Protein AF-A0A6A6TWE3-F1 (afdb_monomer_lite)

Organism: NCBI:txid703497

Radius of gyration: 20.6 Å; chains: 1; bounding box: 51×52×46 Å

pLDDT: mean 70.37, std 8.48, range [45.62, 85.31]

Structure (mmCIF, N/CA/C/O backbone):
data_AF-A0A6A6TWE3-F1
#
_entry.id   AF-A0A6A6TWE3-F1
#
loop_
_atom_site.group_PDB
_atom_site.id
_atom_site.type_symbol
_atom_site.label_atom_id
_atom_site.label_alt_id
_atom_site.label_comp_id
_atom_site.label_asym_id
_atom_site.label_entity_id
_atom_site.label_seq_id
_atom_site.pdbx_PDB_ins_code
_atom_site.Cartn_x
_atom_site.Cartn_y
_atom_site.Cartn_z
_atom_site.occupancy
_atom_site.B_iso_or_equiv
_atom_site.auth_seq_id
_atom_site.auth_comp_id
_atom_site.auth_asym_id
_atom_site.auth_atom_id
_atom_site.pdbx_PDB_model_num
ATOM 1 N N . MET A 1 1 ? -3.154 12.813 18.962 1.00 45.62 1 MET A N 1
ATOM 2 C CA . MET A 1 1 ? -2.490 13.841 18.120 1.00 45.62 1 MET A CA 1
ATOM 3 C C . MET A 1 1 ? -1.592 13.211 17.058 1.00 45.62 1 MET A C 1
ATOM 5 O O . MET A 1 1 ? -1.785 13.536 15.896 1.00 45.62 1 MET A O 1
ATOM 9 N N . LEU A 1 2 ? -0.698 12.273 17.412 1.00 49.59 2 LEU A N 1
ATOM 10 C CA . LEU A 1 2 ? 0.077 11.480 16.436 1.00 49.59 2 LEU A CA 1
ATOM 11 C C . LEU A 1 2 ? -0.810 10.726 15.428 1.00 49.59 2 LEU A C 1
ATOM 13 O O . LEU A 1 2 ? -0.509 10.742 14.242 1.00 49.59 2 LEU A O 1
ATOM 17 N N . ASP A 1 3 ? -1.940 10.172 15.877 1.00 54.72 3 ASP A N 1
ATOM 18 C CA . ASP A 1 3 ? -2.869 9.415 15.019 1.00 54.72 3 ASP A CA 1
ATOM 19 C C . ASP A 1 3 ? -3.413 10.207 13.827 1.00 54.72 3 ASP A C 1
ATOM 21 O O . ASP A 1 3 ? -3.510 9.691 12.722 1.00 54.72 3 ASP A O 1
ATOM 25 N N . MET A 1 4 ? -3.722 11.493 14.012 1.00 57.94 4 MET A N 1
ATOM 26 C CA . MET A 1 4 ? -4.232 12.325 12.918 1.00 57.94 4 MET A CA 1
ATOM 27 C C . MET A 1 4 ? -3.106 12.770 11.977 1.00 57.94 4 MET A C 1
ATOM 29 O O . MET A 1 4 ? -3.322 12.915 10.777 1.00 57.94 4 MET A O 1
ATOM 33 N N . PHE A 1 5 ? -1.897 12.954 12.519 1.00 58.81 5 PHE A N 1
ATOM 34 C CA . PHE A 1 5 ? -0.725 13.394 11.765 1.00 58.81 5 PHE A CA 1
ATOM 35 C C . PHE A 1 5 ? -0.101 12.275 10.924 1.00 58.81 5 PHE A C 1
ATOM 37 O O . PHE A 1 5 ? 0.379 12.542 9.828 1.00 58.81 5 PHE A O 1
ATOM 44 N N . LEU A 1 6 ? -0.127 11.027 11.405 1.00 59.50 6 LEU A N 1
ATOM 45 C CA . LEU A 1 6 ? 0.290 9.859 10.626 1.00 59.50 6 LEU A CA 1
ATOM 46 C C . LEU A 1 6 ? -0.862 9.264 9.816 1.00 59.50 6 LEU A C 1
ATOM 48 O O . LEU A 1 6 ? -0.665 8.933 8.652 1.00 59.50 6 LEU A O 1
ATOM 52 N N . GLY A 1 7 ? -2.060 9.161 10.389 1.00 65.38 7 GLY A N 1
ATOM 53 C CA . GLY A 1 7 ? -3.182 8.450 9.778 1.00 65.38 7 GLY A CA 1
ATOM 54 C C . GLY A 1 7 ? -3.684 9.088 8.485 1.00 65.38 7 GLY A C 1
ATOM 55 O O . GLY A 1 7 ? -3.832 8.391 7.487 1.00 65.38 7 GLY A O 1
ATOM 56 N N . GLY A 1 8 ? -3.879 10.410 8.462 1.00 69.69 8 GLY A N 1
ATOM 57 C CA . GLY A 1 8 ? -4.318 11.138 7.263 1.00 69.69 8 GLY A CA 1
ATOM 58 C C . GLY A 1 8 ? -3.418 10.929 6.033 1.00 69.69 8 GLY A C 1
ATOM 59 O O . GLY A 1 8 ? -3.900 10.478 4.995 1.00 69.69 8 GLY A O 1
ATOM 60 N N . PRO A 1 9 ? -2.109 11.207 6.116 1.00 69.44 9 PRO A N 1
ATOM 61 C CA . PRO A 1 9 ? -1.202 11.025 4.986 1.00 69.44 9 PRO A CA 1
ATOM 62 C C . PRO A 1 9 ? -1.000 9.549 4.637 1.00 69.44 9 PRO A C 1
ATOM 64 O O . PRO A 1 9 ? -0.947 9.230 3.455 1.00 69.44 9 PRO A O 1
ATOM 67 N N . ILE A 1 10 ? -0.958 8.638 5.620 1.00 69.12 10 ILE A N 1
ATOM 68 C CA . ILE A 1 10 ? -0.919 7.193 5.347 1.00 69.12 10 ILE A CA 1
ATOM 69 C C . ILE A 1 10 ? -2.141 6.793 4.518 1.00 69.12 10 ILE A C 1
ATOM 71 O O . ILE A 1 10 ? -1.976 6.197 3.460 1.00 69.12 10 ILE A O 1
ATOM 75 N N . PHE A 1 11 ? -3.343 7.205 4.917 1.00 70.69 11 PHE A N 1
ATOM 76 C CA . PHE A 1 11 ? -4.578 6.909 4.195 1.00 70.69 11 PHE A CA 1
ATOM 77 C C . PHE A 1 11 ? -4.554 7.414 2.743 1.00 70.69 11 PHE A C 1
ATOM 79 O O . PHE A 1 11 ? -4.896 6.666 1.827 1.00 70.69 11 PHE A O 1
ATOM 86 N N . VAL A 1 12 ? -4.071 8.641 2.513 1.00 71.81 12 VAL A N 1
ATOM 87 C CA . VAL A 1 12 ? -3.920 9.213 1.161 1.00 71.81 12 VAL A CA 1
ATOM 88 C C . VAL A 1 12 ? -2.951 8.394 0.303 1.00 71.81 12 VAL A C 1
ATOM 90 O O . VAL A 1 12 ? -3.221 8.164 -0.875 1.00 71.81 12 VAL A O 1
ATOM 93 N N . ILE A 1 13 ? -1.855 7.899 0.883 1.00 71.25 13 ILE A N 1
ATOM 94 C CA . ILE A 1 13 ? -0.903 7.034 0.174 1.00 71.25 13 ILE A CA 1
ATOM 95 C C . ILE A 1 13 ? -1.561 5.709 -0.232 1.00 71.25 13 ILE A C 1
ATOM 97 O O . ILE A 1 13 ? -1.368 5.246 -1.354 1.00 71.25 13 ILE A O 1
ATOM 101 N N . GLY A 1 14 ? -2.350 5.097 0.653 1.00 68.19 14 GLY A N 1
ATOM 102 C CA . GLY A 1 14 ? -3.056 3.852 0.336 1.00 68.19 14 GLY A CA 1
ATOM 103 C C . GLY A 1 14 ? -4.091 4.023 -0.772 1.00 68.19 14 GLY A C 1
ATOM 104 O O . GLY A 1 14 ? -4.133 3.216 -1.698 1.00 68.19 14 GLY A O 1
ATOM 105 N N . LEU A 1 15 ? -4.859 5.115 -0.731 1.00 72.81 15 LEU A N 1
ATOM 106 C CA . LEU A 1 15 ? -5.795 5.498 -1.794 1.00 72.81 15 LEU A CA 1
ATOM 107 C C . LEU A 1 15 ? -5.091 5.702 -3.136 1.00 72.81 15 LEU A C 1
ATOM 109 O O . LEU A 1 15 ? -5.573 5.228 -4.164 1.00 72.81 15 LEU A O 1
ATOM 113 N N . TYR A 1 16 ? -3.932 6.365 -3.127 1.00 74.06 16 TYR A N 1
ATOM 114 C CA . TYR A 1 16 ? -3.123 6.523 -4.329 1.00 74.06 16 TYR A CA 1
ATOM 115 C C . TYR A 1 16 ? -2.693 5.169 -4.898 1.00 74.06 16 TYR A C 1
ATOM 117 O O . TYR A 1 16 ? -2.806 4.961 -6.102 1.00 74.06 16 TYR A O 1
ATOM 125 N N . PHE A 1 17 ? -2.240 4.231 -4.061 1.00 68.88 17 PHE A N 1
ATOM 126 C CA . PHE A 1 17 ? -1.838 2.909 -4.541 1.00 68.88 17 PHE A CA 1
ATOM 127 C C . PHE A 1 17 ? -3.017 2.079 -5.052 1.00 68.88 17 PHE A C 1
ATOM 129 O O . PHE A 1 17 ? -2.869 1.421 -6.078 1.00 68.88 17 PHE A O 1
ATOM 136 N N . GLN A 1 18 ? -4.194 2.154 -4.426 1.00 70.12 18 GLN A N 1
ATOM 137 C CA . GLN A 1 18 ? -5.400 1.511 -4.960 1.00 70.12 18 GLN A CA 1
ATOM 138 C C . GLN A 1 18 ? -5.797 2.085 -6.329 1.00 70.12 18 GLN A C 1
ATOM 140 O O . GLN A 1 18 ? -6.095 1.322 -7.248 1.00 70.12 18 GLN A O 1
ATOM 145 N N . TRP A 1 19 ? -5.739 3.411 -6.495 1.00 69.94 19 TRP A N 1
ATOM 146 C CA . TRP A 1 19 ? -5.973 4.075 -7.782 1.00 69.94 19 TRP A CA 1
ATOM 147 C C . TRP A 1 19 ? -4.892 3.748 -8.826 1.00 69.94 19 TRP A C 1
ATOM 149 O O . TRP A 1 19 ? -5.175 3.549 -10.007 1.00 69.94 19 TRP A O 1
ATOM 159 N N . HIS A 1 20 ? -3.633 3.658 -8.406 1.00 68.75 20 HIS A N 1
ATOM 160 C CA . HIS A 1 20 ? -2.535 3.313 -9.296 1.00 68.75 20 HIS A CA 1
ATOM 161 C C . HIS A 1 20 ? -2.670 1.867 -9.780 1.00 68.75 20 HIS A C 1
ATOM 163 O O . HIS A 1 20 ? -2.537 1.611 -10.966 1.00 68.75 20 HIS A O 1
ATOM 169 N N . ILE A 1 21 ? -2.986 0.914 -8.899 1.00 67.25 21 ILE A N 1
ATOM 170 C CA . ILE A 1 21 ? -3.189 -0.487 -9.291 1.00 67.25 21 ILE A CA 1
ATOM 171 C C . ILE A 1 21 ? -4.382 -0.611 -10.250 1.00 67.25 21 ILE A C 1
ATOM 173 O O . ILE A 1 21 ? -4.281 -1.320 -11.247 1.00 67.25 21 ILE A O 1
ATOM 177 N N . SER A 1 22 ? -5.475 0.119 -10.005 1.00 65.62 22 SER A N 1
ATOM 178 C CA . SER A 1 22 ? -6.662 0.072 -10.870 1.00 65.62 22 SER A CA 1
ATOM 179 C C . SER A 1 22 ? -6.464 0.723 -12.243 1.00 65.62 22 SER A C 1
ATOM 181 O O . SER A 1 22 ? -7.154 0.370 -13.197 1.00 65.62 22 SER A O 1
ATOM 183 N N . SER A 1 23 ? -5.517 1.656 -12.370 1.00 67.12 23 SER A N 1
ATOM 184 C CA . SER A 1 23 ? -5.202 2.333 -13.635 1.00 67.12 23 SER A CA 1
ATOM 185 C C . SER A 1 23 ? -4.176 1.587 -14.496 1.00 67.12 23 SER A C 1
ATOM 187 O O . SER A 1 23 ? -3.931 1.976 -15.642 1.00 67.12 23 SER A O 1
ATOM 189 N N . ILE A 1 24 ? -3.603 0.484 -14.001 1.00 68.69 24 ILE A N 1
ATOM 190 C CA . ILE A 1 24 ? -2.683 -0.342 -14.783 1.00 68.69 24 ILE A CA 1
ATOM 191 C C . ILE A 1 24 ? -3.467 -1.235 -15.752 1.00 68.69 24 ILE A C 1
ATOM 193 O O . ILE A 1 24 ? -3.972 -2.299 -15.410 1.00 68.69 24 ILE A O 1
ATOM 197 N N . LEU A 1 25 ? -3.509 -0.808 -17.013 1.00 65.50 25 LEU A N 1
ATOM 198 C CA . LEU A 1 25 ? -4.157 -1.532 -18.115 1.00 65.50 25 LEU A CA 1
ATOM 199 C C . LEU A 1 25 ? -3.206 -2.470 -18.879 1.00 65.50 25 LEU A C 1
ATOM 201 O O . LEU A 1 25 ? -3.612 -3.116 -19.843 1.00 65.50 25 LEU A O 1
ATOM 205 N N . ARG A 1 26 ? -1.922 -2.520 -18.502 1.00 66.19 26 ARG A N 1
ATOM 206 C CA . ARG A 1 26 ? -0.892 -3.324 -19.176 1.00 66.19 26 ARG A CA 1
ATOM 207 C C . ARG A 1 26 ? -0.262 -4.314 -18.199 1.00 66.19 26 ARG A C 1
ATOM 209 O O . ARG A 1 26 ? -0.011 -3.935 -17.059 1.00 66.19 26 ARG A O 1
ATOM 216 N N . PRO A 1 27 ? 0.032 -5.551 -18.633 1.00 67.88 27 PRO A N 1
ATOM 217 C CA . PRO A 1 27 ? 0.729 -6.506 -17.788 1.00 67.88 27 PRO A CA 1
ATOM 218 C C . PRO A 1 27 ? 2.124 -5.980 -17.449 1.00 67.88 27 PRO A C 1
ATOM 220 O O . PRO A 1 27 ? 2.823 -5.441 -18.312 1.00 67.88 27 PRO A O 1
ATOM 223 N N . PHE A 1 28 ? 2.525 -6.139 -16.193 1.00 66.00 28 PHE A N 1
ATOM 224 C CA . PHE A 1 28 ? 3.836 -5.717 -15.714 1.00 66.00 28 PHE A CA 1
ATOM 225 C C . PHE A 1 28 ? 4.462 -6.806 -14.853 1.00 66.00 28 PHE A C 1
ATOM 227 O O . PHE A 1 28 ? 3.783 -7.639 -14.252 1.00 66.00 28 PHE A O 1
ATOM 234 N N . VAL A 1 29 ? 5.789 -6.817 -14.835 1.00 67.94 29 VAL A N 1
ATOM 235 C CA . VAL A 1 29 ? 6.568 -7.825 -14.127 1.00 67.94 29 VAL A CA 1
ATOM 236 C C . VAL A 1 29 ?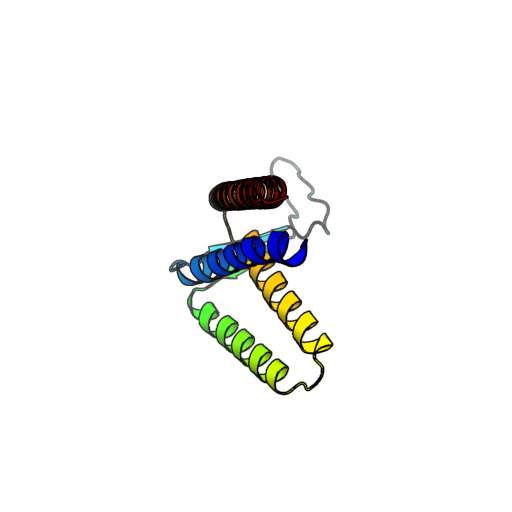 6.958 -7.279 -12.763 1.00 67.94 29 VAL A C 1
ATOM 238 O O . VAL A 1 29 ? 7.634 -6.256 -12.668 1.00 67.94 29 VAL A O 1
ATOM 241 N N . ILE A 1 30 ? 6.555 -7.982 -11.709 1.00 65.44 30 ILE A N 1
ATOM 242 C CA . ILE A 1 30 ? 7.018 -7.746 -10.346 1.00 65.44 30 ILE A CA 1
ATOM 243 C C . ILE A 1 30 ? 8.203 -8.679 -10.113 1.00 65.44 30 ILE A C 1
ATOM 245 O O . ILE A 1 30 ? 8.037 -9.894 -10.014 1.00 65.44 30 ILE A O 1
ATOM 249 N N . SER A 1 31 ? 9.406 -8.112 -10.043 1.00 65.94 31 SER A N 1
ATOM 250 C CA . SER A 1 31 ? 10.611 -8.838 -9.641 1.00 65.94 31 SER A CA 1
ATOM 251 C C . SER A 1 31 ? 10.914 -8.537 -8.177 1.00 65.94 31 SER A C 1
ATOM 253 O O . SER A 1 31 ? 11.337 -7.426 -7.851 1.00 65.94 31 SER A O 1
ATOM 255 N N . ILE A 1 32 ? 10.717 -9.513 -7.292 1.00 63.53 32 ILE A N 1
ATOM 256 C CA . ILE A 1 32 ? 11.151 -9.391 -5.899 1.00 63.53 32 ILE A CA 1
ATOM 257 C C . ILE A 1 32 ? 12.569 -9.968 -5.803 1.00 63.53 32 ILE A C 1
ATOM 259 O O . ILE A 1 32 ? 12.767 -11.155 -6.092 1.00 63.53 32 ILE A O 1
ATOM 263 N N . PRO A 1 33 ? 13.578 -9.161 -5.420 1.00 60.66 33 PRO A N 1
ATOM 264 C CA . PRO A 1 33 ? 14.905 -9.673 -5.136 1.00 60.66 33 PRO A CA 1
ATOM 265 C C . PRO A 1 33 ? 14.847 -10.475 -3.835 1.00 60.66 33 PRO A C 1
ATOM 267 O O . PRO A 1 33 ? 14.911 -9.935 -2.733 1.00 60.66 33 PRO A O 1
ATOM 270 N N . THR A 1 34 ? 14.713 -11.789 -3.958 1.00 60.56 34 THR A N 1
ATOM 271 C CA . THR A 1 34 ? 14.951 -12.713 -2.855 1.00 60.56 34 THR A CA 1
ATOM 272 C C . THR A 1 34 ? 16.457 -12.801 -2.649 1.00 60.56 34 THR A C 1
ATOM 274 O O . THR A 1 34 ? 17.128 -13.608 -3.280 1.00 60.56 34 THR A O 1
ATOM 277 N N . GLY A 1 35 ? 17.006 -11.934 -1.795 1.00 55.31 35 GLY A N 1
ATOM 278 C CA . GLY A 1 35 ? 18.432 -11.880 -1.434 1.00 55.31 35 GLY A CA 1
ATOM 279 C C . GLY A 1 35 ? 18.941 -13.093 -0.640 1.00 55.31 35 GLY A C 1
ATOM 280 O O . GLY A 1 35 ? 19.783 -12.939 0.233 1.00 55.31 35 GLY A O 1
ATOM 281 N N . LEU A 1 36 ? 18.399 -14.284 -0.903 1.00 56.50 36 LEU A N 1
ATOM 282 C CA . LEU A 1 36 ? 18.725 -15.556 -0.252 1.00 56.50 36 LEU A CA 1
ATOM 283 C C . LEU A 1 36 ? 19.725 -16.403 -1.060 1.00 56.50 36 LEU A C 1
ATOM 285 O O . LEU A 1 36 ? 20.035 -17.521 -0.660 1.00 56.50 36 LEU A O 1
ATOM 289 N N . GLY A 1 37 ? 20.244 -15.885 -2.177 1.00 56.09 37 GLY A N 1
ATOM 290 C CA . GLY A 1 37 ? 21.276 -16.542 -2.976 1.00 56.09 37 GLY A CA 1
ATOM 291 C C . GLY A 1 37 ? 22.400 -15.577 -3.333 1.00 56.09 37 GLY A C 1
ATOM 292 O O . GLY A 1 37 ? 22.130 -14.476 -3.816 1.00 56.09 37 GLY A O 1
ATOM 293 N N . ASP A 1 38 ? 23.647 -16.001 -3.111 1.00 56.81 38 ASP A N 1
ATOM 294 C CA . ASP A 1 38 ? 24.840 -15.293 -3.577 1.00 56.81 38 ASP A CA 1
ATOM 295 C C . ASP A 1 38 ? 24.754 -15.092 -5.093 1.00 56.81 38 ASP A C 1
ATOM 297 O O . ASP A 1 38 ? 24.817 -16.043 -5.881 1.00 56.81 38 ASP A O 1
ATOM 301 N N . THR A 1 39 ? 24.616 -13.838 -5.520 1.00 59.50 39 THR A N 1
ATOM 302 C CA . THR A 1 39 ? 24.671 -13.474 -6.934 1.00 59.50 39 THR A CA 1
ATOM 303 C C . THR A 1 39 ? 26.112 -13.608 -7.414 1.00 59.50 39 THR A C 1
ATOM 305 O O . THR A 1 39 ? 26.903 -12.670 -7.324 1.00 59.50 39 THR A O 1
ATOM 308 N N . ASN A 1 40 ? 26.477 -14.791 -7.906 1.00 55.59 40 ASN A N 1
ATOM 309 C CA . ASN A 1 40 ? 27.788 -15.024 -8.499 1.00 55.59 40 ASN A CA 1
ATOM 310 C C . ASN A 1 40 ? 27.822 -14.426 -9.918 1.00 55.59 40 ASN A C 1
ATOM 312 O O . ASN A 1 40 ? 27.111 -14.878 -10.824 1.00 55.59 40 ASN A O 1
ATOM 316 N N . ILE A 1 41 ? 28.625 -13.374 -10.089 1.00 58.59 41 ILE A N 1
ATOM 317 C CA . ILE A 1 41 ? 28.865 -12.704 -11.369 1.00 58.59 41 ILE A CA 1
ATOM 318 C C . ILE A 1 41 ? 30.219 -13.188 -11.892 1.00 58.59 41 ILE A C 1
ATOM 320 O O . ILE A 1 41 ? 31.266 -12.739 -11.431 1.00 58.59 41 ILE A O 1
ATOM 324 N N . GLN A 1 42 ? 30.205 -14.092 -12.875 1.00 61.50 42 GLN A N 1
ATOM 325 C CA . GLN A 1 42 ? 31.409 -14.544 -13.580 1.00 61.50 42 GLN A CA 1
ATOM 326 C C . GLN A 1 42 ? 31.320 -14.172 -15.060 1.00 61.50 42 GLN A C 1
ATOM 328 O O . GLN A 1 42 ? 30.334 -14.459 -15.736 1.00 61.50 42 GLN A O 1
ATOM 333 N N . GLY A 1 43 ? 32.362 -13.512 -15.572 1.00 64.00 43 GLY A N 1
ATOM 334 C CA . GLY A 1 43 ? 32.501 -13.220 -17.004 1.00 64.00 43 GLY A CA 1
ATOM 335 C C . GLY A 1 43 ? 31.399 -12.330 -17.594 1.00 64.00 43 GLY A C 1
ATOM 336 O O . GLY A 1 43 ? 31.042 -12.498 -18.755 1.00 64.00 43 GLY A O 1
ATOM 337 N N . GLY A 1 44 ? 30.818 -11.422 -16.801 1.00 65.12 44 GLY A N 1
ATOM 338 C CA . GLY A 1 44 ? 29.736 -10.532 -17.249 1.00 65.12 44 GLY A CA 1
ATOM 339 C C . GLY A 1 44 ? 28.361 -11.201 -17.366 1.00 65.12 44 GLY A C 1
ATOM 340 O O . GLY A 1 44 ? 27.403 -10.547 -17.772 1.00 65.12 44 GLY A O 1
ATOM 341 N N . ARG A 1 45 ? 28.231 -12.480 -16.984 1.00 51.97 45 ARG A N 1
ATOM 342 C CA . ARG A 1 45 ? 26.941 -13.168 -16.842 1.00 51.97 45 ARG A CA 1
ATOM 343 C C . ARG A 1 45 ? 26.617 -13.341 -15.362 1.00 51.97 45 ARG A C 1
ATOM 345 O O . ARG A 1 45 ? 27.395 -13.907 -14.596 1.00 51.97 45 ARG A O 1
ATOM 352 N N . VAL A 1 46 ? 25.445 -12.852 -14.969 1.00 64.81 46 VAL A N 1
ATOM 353 C CA . VAL A 1 46 ? 24.852 -13.125 -13.657 1.00 64.81 46 VAL A CA 1
ATOM 354 C C . VAL A 1 46 ? 24.282 -14.538 -13.726 1.00 64.81 46 VAL A C 1
ATOM 356 O O . VAL A 1 46 ? 23.284 -14.762 -14.406 1.00 64.81 46 VAL A O 1
ATOM 359 N N . ASN A 1 47 ? 24.962 -15.508 -13.109 1.00 61.31 47 ASN A N 1
ATOM 360 C CA . ASN A 1 47 ? 24.656 -16.929 -13.313 1.00 61.31 47 ASN A CA 1
ATOM 361 C C . ASN A 1 47 ? 23.694 -17.510 -12.263 1.00 61.31 47 ASN A C 1
ATOM 363 O O . ASN A 1 47 ? 23.334 -18.678 -12.339 1.00 61.31 47 ASN A O 1
ATOM 367 N N . ASN A 1 48 ? 23.277 -16.719 -11.271 1.00 58.66 48 ASN A N 1
ATOM 368 C CA . ASN A 1 48 ? 22.290 -17.162 -10.291 1.00 58.66 48 ASN A CA 1
ATOM 369 C C . ASN A 1 48 ? 21.653 -15.969 -9.575 1.00 58.66 48 ASN A C 1
ATOM 371 O O . ASN A 1 48 ? 22.015 -15.624 -8.453 1.00 58.66 48 ASN A O 1
ATOM 375 N N . SER A 1 49 ? 20.717 -15.300 -10.238 1.00 55.66 49 SER A N 1
ATOM 376 C CA . SER A 1 49 ? 19.839 -14.361 -9.556 1.00 55.66 49 SER A CA 1
ATOM 377 C C . SER A 1 49 ? 18.481 -15.020 -9.352 1.00 55.66 49 SER A C 1
ATOM 379 O O . SER A 1 49 ? 17.638 -15.069 -10.245 1.00 55.66 49 SER A O 1
ATOM 381 N N . GLN A 1 50 ? 18.281 -15.589 -8.159 1.00 55.41 50 GLN A N 1
ATOM 382 C CA . GLN A 1 50 ? 16.954 -16.005 -7.718 1.00 55.41 50 GLN A CA 1
ATOM 383 C C . GLN A 1 50 ? 16.097 -14.745 -7.579 1.00 55.41 50 GLN A C 1
ATOM 385 O O . GLN A 1 50 ? 16.100 -14.074 -6.549 1.00 55.41 50 GLN A O 1
ATOM 390 N N . HIS A 1 51 ? 15.407 -14.389 -8.656 1.00 55.88 51 HIS A N 1
ATOM 391 C CA . HIS A 1 51 ? 14.376 -13.370 -8.663 1.00 55.88 51 HIS A CA 1
ATOM 392 C C . HIS A 1 51 ? 13.033 -14.079 -8.739 1.00 55.88 51 HIS A C 1
ATOM 394 O O . HIS A 1 51 ? 12.773 -14.833 -9.678 1.00 55.88 51 HIS A O 1
ATOM 400 N N . TRP A 1 52 ? 12.173 -13.836 -7.755 1.00 55.34 52 TRP A N 1
ATOM 401 C CA . TRP A 1 52 ? 10.771 -14.201 -7.892 1.00 55.34 52 TRP A CA 1
ATOM 402 C C . TRP A 1 52 ? 10.155 -13.233 -8.893 1.00 55.34 52 TRP A C 1
ATOM 404 O O . TRP A 1 52 ? 10.008 -12.044 -8.610 1.00 55.34 52 TRP A O 1
ATOM 414 N N . VAL A 1 53 ? 9.880 -13.747 -10.089 1.00 64.56 53 VAL A N 1
ATOM 415 C CA . VAL A 1 53 ? 9.284 -13.007 -11.199 1.00 64.56 53 VAL A CA 1
ATOM 416 C C . VAL A 1 53 ? 7.809 -13.380 -11.247 1.00 64.56 53 VAL A C 1
ATOM 418 O O . VAL A 1 53 ? 7.454 -14.475 -11.677 1.00 64.56 53 VAL A O 1
ATOM 421 N N . TYR A 1 54 ? 6.950 -12.480 -10.780 1.00 69.50 54 TYR A N 1
ATOM 422 C CA . TYR A 1 54 ? 5.505 -12.617 -10.915 1.00 69.50 54 TYR A CA 1
ATOM 423 C C . TYR A 1 54 ? 5.019 -11.692 -12.030 1.00 69.50 54 TYR A C 1
ATOM 425 O O . TYR A 1 54 ? 5.268 -10.486 -12.002 1.00 69.50 54 TYR A O 1
ATOM 433 N N . LEU A 1 55 ? 4.350 -12.259 -13.034 1.00 72.69 55 LEU A N 1
ATOM 434 C CA . LEU A 1 55 ? 3.709 -11.479 -14.087 1.00 72.69 55 LEU A CA 1
ATOM 435 C C . LEU A 1 55 ? 2.310 -11.100 -13.610 1.00 72.69 55 LEU A C 1
ATOM 437 O O . LEU A 1 55 ? 1.429 -11.953 -13.548 1.00 72.69 55 LEU A O 1
ATOM 441 N N . TYR A 1 56 ? 2.111 -9.825 -13.294 1.00 69.25 56 TYR A N 1
ATOM 442 C CA . TYR A 1 56 ? 0.789 -9.320 -12.970 1.00 69.25 56 TYR A CA 1
ATOM 443 C C . TYR A 1 56 ? -0.024 -9.166 -14.257 1.00 69.25 56 TYR A C 1
ATOM 445 O O . TYR A 1 56 ? 0.366 -8.415 -15.159 1.00 69.25 56 TYR A O 1
ATOM 453 N N . GLN A 1 57 ? -1.155 -9.866 -14.343 1.00 77.38 57 GLN A N 1
ATOM 454 C CA . GLN A 1 57 ? -2.145 -9.664 -15.396 1.00 77.38 57 GLN A CA 1
ATOM 455 C C . GLN A 1 57 ? -3.278 -8.767 -14.878 1.00 77.38 57 GLN A C 1
ATOM 457 O O . GLN A 1 57 ? -3.738 -8.971 -13.756 1.00 77.38 57 GLN A O 1
ATOM 462 N N . PRO A 1 58 ? -3.777 -7.808 -15.680 1.00 71.94 58 PRO A N 1
ATOM 463 C CA . PRO A 1 58 ? -4.902 -6.958 -15.279 1.00 71.94 58 PRO A CA 1
ATOM 464 C C . PRO A 1 58 ? -6.147 -7.747 -14.843 1.00 71.94 58 PRO A C 1
ATOM 466 O O . PRO A 1 58 ? -6.855 -7.324 -13.936 1.00 71.94 58 PRO A O 1
ATOM 469 N N . ASP A 1 59 ? -6.378 -8.930 -15.417 1.00 78.00 59 ASP A N 1
ATOM 470 C CA . ASP A 1 59 ? -7.504 -9.798 -15.050 1.00 78.00 59 ASP A CA 1
ATOM 471 C C . ASP A 1 59 ? -7.400 -10.363 -13.621 1.00 78.00 59 ASP A C 1
ATOM 473 O O . ASP A 1 59 ? -8.418 -10.695 -13.006 1.00 78.00 59 ASP A O 1
ATOM 477 N N . ASP A 1 60 ? -6.195 -10.430 -13.044 1.00 73.12 60 ASP A N 1
ATOM 478 C CA . ASP A 1 60 ? -6.001 -10.861 -11.658 1.00 73.12 60 ASP A CA 1
ATOM 479 C C . ASP A 1 60 ? -6.447 -9.795 -10.646 1.00 73.12 60 ASP A C 1
ATOM 481 O O . ASP A 1 60 ? -6.725 -10.128 -9.492 1.00 73.12 60 ASP A O 1
ATOM 485 N N . TYR A 1 61 ? -6.608 -8.533 -11.068 1.00 71.75 61 TYR A N 1
ATOM 486 C CA . TYR A 1 61 ? -7.092 -7.437 -10.222 1.00 71.75 61 TYR A CA 1
ATOM 487 C C . TYR A 1 61 ? -8.406 -7.780 -9.515 1.00 71.75 61 TYR A C 1
ATOM 489 O O . TYR A 1 61 ? -8.541 -7.598 -8.303 1.00 71.75 61 TYR A O 1
ATOM 497 N N . TRP A 1 62 ? -9.356 -8.354 -10.254 1.00 75.56 62 TRP A N 1
ATOM 498 C CA . TRP A 1 62 ? -10.664 -8.722 -9.718 1.00 75.56 62 TRP A CA 1
ATOM 499 C C . TRP A 1 62 ? -10.581 -9.810 -8.649 1.00 75.56 62 TRP A C 1
ATOM 501 O O . TRP A 1 62 ? -11.365 -9.791 -7.701 1.00 75.56 62 TRP A O 1
ATOM 511 N N . LYS A 1 63 ? -9.610 -10.727 -8.753 1.00 79.56 63 LYS A N 1
ATOM 512 C CA . LYS A 1 63 ? -9.376 -11.762 -7.735 1.00 79.56 63 LYS A CA 1
ATOM 513 C C . LYS A 1 63 ? -8.868 -11.136 -6.437 1.00 79.56 63 LYS A C 1
ATOM 515 O O . LYS A 1 63 ? -9.322 -11.521 -5.363 1.00 79.56 63 LYS A O 1
ATOM 520 N N . PHE A 1 64 ? -7.980 -10.146 -6.535 1.00 74.50 64 PHE A N 1
ATOM 521 C CA . PHE A 1 64 ? -7.477 -9.414 -5.371 1.00 74.50 64 PHE A CA 1
ATOM 522 C C . PHE A 1 64 ? -8.566 -8.564 -4.707 1.00 74.50 64 PHE A C 1
ATOM 524 O O . PHE A 1 64 ? -8.706 -8.632 -3.489 1.00 74.50 64 PHE A O 1
ATOM 531 N N . ILE A 1 65 ? -9.398 -7.856 -5.484 1.00 77.50 65 ILE A N 1
ATOM 532 C CA . ILE A 1 65 ? -10.568 -7.144 -4.940 1.00 77.50 65 ILE A CA 1
ATOM 533 C C . ILE A 1 65 ? -11.522 -8.115 -4.248 1.00 77.50 65 ILE A C 1
ATOM 535 O O . ILE A 1 65 ? -11.982 -7.846 -3.141 1.00 77.50 65 ILE A O 1
ATOM 539 N N . ALA A 1 66 ? -11.847 -9.243 -4.884 1.00 78.75 66 ALA A N 1
ATOM 540 C CA . ALA A 1 66 ? -12.765 -10.216 -4.303 1.00 78.75 66 ALA A CA 1
ATOM 541 C C . ALA A 1 66 ? -12.224 -10.776 -2.977 1.00 78.75 66 ALA A C 1
ATOM 543 O O . ALA A 1 66 ? -12.982 -10.929 -2.018 1.00 78.75 66 ALA A O 1
ATOM 544 N N . ALA A 1 67 ? -10.912 -11.023 -2.896 1.00 79.12 67 ALA A N 1
ATOM 545 C CA . ALA A 1 67 ? -10.249 -11.423 -1.659 1.00 79.12 67 ALA A CA 1
ATOM 546 C C . ALA A 1 67 ? -10.279 -10.314 -0.590 1.00 79.12 67 ALA A C 1
ATOM 548 O O . ALA A 1 67 ? -10.524 -10.603 0.583 1.00 79.12 67 ALA A O 1
ATOM 549 N N . GLU A 1 68 ? -10.084 -9.049 -0.971 1.00 77.50 68 GLU A N 1
ATOM 550 C CA . GLU A 1 68 ? -10.176 -7.900 -0.063 1.00 77.50 68 GLU A CA 1
ATOM 551 C C . GLU A 1 68 ? -11.594 -7.750 0.504 1.00 77.50 68 GLU A C 1
ATOM 553 O O . GLU A 1 68 ? -11.768 -7.718 1.723 1.00 77.50 68 GLU A O 1
ATOM 558 N N . ILE A 1 69 ? -12.619 -7.765 -0.356 1.00 78.94 69 ILE A N 1
ATOM 559 C CA . ILE A 1 69 ? -14.032 -7.718 0.050 1.00 78.94 69 ILE A CA 1
ATOM 560 C C . ILE A 1 69 ? -14.366 -8.899 0.967 1.00 78.94 69 ILE A C 1
ATOM 562 O O . ILE A 1 69 ? -15.017 -8.714 1.994 1.00 78.94 69 ILE A O 1
ATOM 566 N N . GLY A 1 70 ? -13.892 -10.104 0.637 1.00 80.38 70 GLY A N 1
ATOM 567 C CA . GLY A 1 70 ? -14.069 -11.288 1.477 1.00 80.38 70 GLY A CA 1
ATOM 568 C C . GLY A 1 70 ? -13.440 -11.119 2.860 1.00 80.38 70 GLY A C 1
ATOM 569 O O . GLY A 1 70 ? -14.068 -11.430 3.871 1.00 80.38 70 GLY A O 1
ATOM 570 N N . THR A 1 71 ? -12.234 -10.556 2.926 1.00 74.31 71 THR A N 1
ATOM 571 C CA . THR A 1 71 ? -11.544 -10.296 4.196 1.00 74.31 71 THR A CA 1
ATOM 572 C C . THR A 1 71 ? -12.287 -9.242 5.020 1.00 74.31 71 THR A C 1
ATOM 574 O O . THR A 1 71 ? -12.492 -9.441 6.215 1.00 74.31 71 THR A O 1
ATOM 577 N N . LEU A 1 72 ? -12.776 -8.169 4.391 1.00 76.31 72 LEU A N 1
ATOM 578 C CA . LEU A 1 72 ? -13.593 -7.143 5.049 1.00 76.31 72 LEU A CA 1
ATOM 579 C C . LEU A 1 72 ? -14.932 -7.700 5.556 1.00 76.31 72 LEU A C 1
ATOM 581 O O . LEU A 1 72 ? -15.372 -7.343 6.649 1.00 76.31 72 LEU A O 1
ATOM 585 N N . ALA A 1 73 ? -15.559 -8.614 4.814 1.00 76.56 73 ALA A N 1
ATOM 586 C CA . ALA A 1 73 ? -16.780 -9.291 5.245 1.00 76.56 73 ALA A CA 1
ATOM 587 C C . ALA A 1 73 ? -16.530 -10.202 6.461 1.00 76.56 73 ALA A C 1
ATOM 589 O O . ALA A 1 73 ? -17.309 -10.190 7.414 1.00 76.56 73 ALA A O 1
ATOM 590 N N . ILE A 1 74 ? -15.408 -10.932 6.482 1.00 78.12 74 ILE A N 1
ATOM 591 C CA . ILE A 1 74 ? -14.987 -11.724 7.650 1.00 78.12 74 ILE A CA 1
ATOM 592 C C . ILE A 1 74 ? -14.707 -10.805 8.844 1.00 78.12 74 ILE A C 1
ATOM 594 O O . ILE A 1 74 ? -15.142 -11.090 9.957 1.00 78.12 74 ILE A O 1
ATOM 598 N N . MET A 1 75 ? -14.033 -9.675 8.618 1.00 70.88 75 MET A N 1
ATOM 599 C CA . MET A 1 75 ? -13.786 -8.671 9.654 1.00 70.88 75 MET A CA 1
ATOM 600 C C . MET A 1 75 ? -15.075 -8.097 10.239 1.00 70.88 75 MET A C 1
ATOM 602 O O . MET A 1 75 ? -15.130 -7.862 11.443 1.00 70.88 75 MET A O 1
ATOM 606 N N . TYR A 1 76 ? -16.102 -7.872 9.415 1.00 74.38 76 TYR A N 1
ATOM 607 C CA . TYR A 1 76 ? -17.404 -7.392 9.880 1.00 74.38 76 TYR A CA 1
ATOM 608 C C . TYR A 1 76 ? -18.079 -8.390 10.829 1.00 74.38 76 TYR A C 1
ATOM 610 O O . TYR A 1 76 ? -18.702 -7.985 11.808 1.00 74.38 76 TYR A O 1
ATOM 618 N N . GLN A 1 77 ? -17.904 -9.689 10.583 1.00 78.81 77 GLN A N 1
ATOM 619 C CA . GLN A 1 77 ? -18.483 -10.743 11.414 1.00 78.81 77 GLN A CA 1
ATOM 620 C C . GLN A 1 77 ? -17.761 -10.918 12.766 1.00 78.81 77 GLN A C 1
ATOM 622 O O . GLN A 1 77 ? -18.286 -11.565 13.675 1.00 78.81 77 GLN A O 1
ATOM 627 N N . LEU A 1 78 ? -16.558 -10.353 12.925 1.00 76.56 78 LEU A N 1
ATOM 628 C CA . LEU A 1 78 ? -15.760 -10.465 14.143 1.00 76.56 78 LEU A CA 1
ATOM 629 C C . LEU A 1 78 ? -16.135 -9.368 15.147 1.00 76.56 78 LEU A C 1
ATOM 631 O O . LEU A 1 78 ? -15.920 -8.181 14.925 1.00 76.56 78 LEU A O 1
ATOM 635 N N . ASN A 1 79 ? -16.630 -9.783 16.314 1.00 73.06 79 ASN A N 1
ATOM 636 C CA . ASN A 1 79 ? -17.108 -8.879 17.367 1.00 73.06 79 ASN A CA 1
ATOM 637 C C . ASN A 1 79 ? -15.977 -8.253 18.219 1.00 73.06 79 ASN A C 1
ATOM 639 O O . ASN A 1 79 ? -16.237 -7.560 19.199 1.00 73.06 79 ASN A O 1
ATOM 643 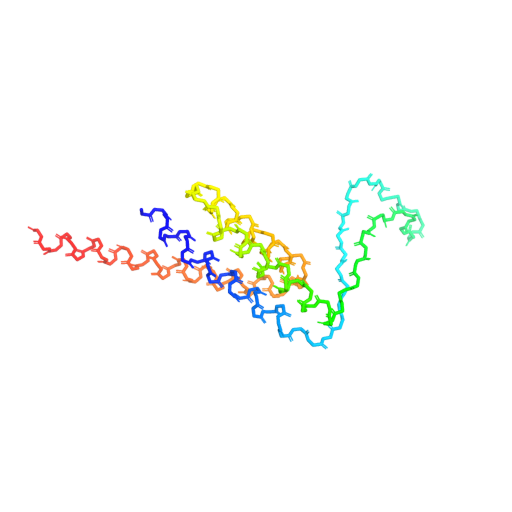N N . SER A 1 80 ? -14.709 -8.531 17.889 1.00 77.75 80 SER A N 1
ATOM 644 C CA . SER A 1 80 ? -13.542 -7.997 18.599 1.00 77.75 80 SER A CA 1
ATOM 645 C C . SER A 1 80 ? -12.971 -6.787 17.867 1.00 77.75 80 SER A C 1
ATOM 647 O O . SER A 1 80 ? -12.447 -6.897 16.756 1.00 77.75 80 SER A O 1
ATOM 649 N N . GLU A 1 81 ? -13.024 -5.627 18.520 1.00 78.69 81 GLU A N 1
ATOM 650 C CA . GLU A 1 81 ? -12.537 -4.366 17.960 1.00 78.69 81 GLU A CA 1
ATOM 651 C C . GLU A 1 81 ? -11.024 -4.379 17.690 1.00 78.69 81 GLU A C 1
ATOM 653 O O . GLU A 1 81 ? -10.584 -3.875 16.655 1.00 78.69 81 GLU A O 1
ATOM 658 N N . MET A 1 82 ? -10.236 -5.042 18.548 1.00 74.50 82 MET A N 1
ATOM 659 C CA . MET A 1 82 ? -8.789 -5.196 18.346 1.00 74.50 82 MET A CA 1
ATOM 660 C C . MET A 1 82 ? -8.464 -5.978 17.073 1.00 74.50 82 MET A C 1
ATOM 662 O O . MET A 1 82 ? -7.602 -5.572 16.297 1.00 74.50 82 MET A O 1
ATOM 666 N N . VAL A 1 83 ? -9.167 -7.086 16.826 1.00 74.06 83 VAL A N 1
ATOM 667 C CA . VAL A 1 83 ? -8.917 -7.923 15.644 1.00 74.06 83 VAL A CA 1
ATOM 668 C C . VAL A 1 83 ? -9.284 -7.168 14.367 1.00 74.06 83 VAL A C 1
ATOM 670 O O . VAL A 1 83 ? -8.548 -7.227 13.383 1.00 74.06 83 VAL A O 1
ATOM 673 N N . ARG A 1 84 ? -10.369 -6.386 14.401 1.00 73.75 84 ARG A N 1
ATOM 674 C CA . ARG A 1 84 ? -10.778 -5.531 13.281 1.00 73.75 84 ARG A CA 1
ATOM 675 C C . ARG A 1 84 ? -9.742 -4.443 12.980 1.00 73.75 84 ARG A C 1
ATOM 677 O O . ARG A 1 84 ? -9.449 -4.185 11.818 1.00 73.75 84 ARG A O 1
ATOM 684 N N . GLN A 1 85 ? -9.153 -3.828 14.002 1.00 77.19 85 GLN A N 1
ATOM 685 C CA . GLN A 1 85 ? -8.098 -2.830 13.805 1.00 77.19 85 GLN A CA 1
ATOM 686 C C . GLN A 1 85 ? -6.816 -3.456 13.244 1.00 77.19 85 GLN A C 1
ATOM 688 O O . GLN A 1 85 ? -6.255 -2.936 12.284 1.00 77.19 85 GLN A O 1
ATOM 693 N N . ILE A 1 86 ? -6.383 -4.601 13.782 1.00 75.88 86 ILE A N 1
ATOM 694 C CA . ILE A 1 86 ? -5.173 -5.293 13.318 1.00 75.88 86 ILE A CA 1
ATOM 695 C C . ILE A 1 86 ? -5.327 -5.750 11.868 1.00 75.88 86 ILE A C 1
ATOM 697 O O . ILE A 1 86 ? -4.440 -5.496 11.058 1.00 75.88 86 ILE A O 1
ATOM 701 N N . LEU A 1 87 ? -6.451 -6.382 11.519 1.00 74.38 87 LEU A N 1
ATOM 702 C CA . LEU A 1 87 ? -6.705 -6.818 10.146 1.00 74.38 87 LEU A CA 1
ATOM 703 C C . LEU A 1 87 ? -6.826 -5.634 9.185 1.00 74.38 87 LEU A C 1
ATOM 705 O O . LEU A 1 87 ? -6.280 -5.702 8.090 1.00 74.38 87 LEU A O 1
ATOM 709 N N . GLY A 1 88 ? -7.460 -4.534 9.602 1.00 74.31 88 GLY A N 1
ATOM 710 C CA . GLY A 1 88 ? -7.532 -3.315 8.794 1.00 74.31 88 GLY A CA 1
ATOM 711 C C . GLY A 1 88 ? -6.144 -2.745 8.501 1.00 74.31 88 GLY A C 1
ATOM 712 O O . GLY A 1 88 ? -5.813 -2.482 7.346 1.00 74.31 88 GLY A O 1
ATOM 713 N N . CYS A 1 89 ? -5.295 -2.646 9.527 1.00 77.88 89 CYS A N 1
ATOM 714 C CA . CYS A 1 89 ? -3.896 -2.251 9.369 1.00 77.88 89 CYS A CA 1
ATOM 715 C C . CYS A 1 89 ? -3.112 -3.232 8.487 1.00 77.88 89 CYS A C 1
ATOM 717 O O . CYS A 1 89 ? -2.280 -2.802 7.693 1.00 77.88 89 CYS A O 1
ATOM 719 N N . LEU A 1 90 ? -3.374 -4.536 8.600 1.00 77.38 90 LEU A N 1
ATOM 720 C CA . L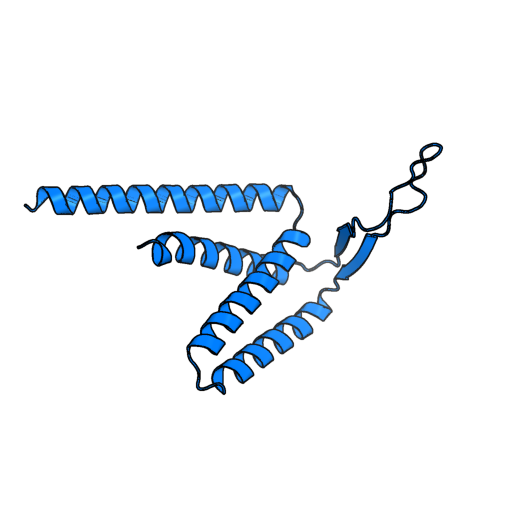EU A 1 90 ? -2.681 -5.573 7.837 1.00 77.38 90 LEU A CA 1
ATOM 721 C C . LEU A 1 90 ? -3.053 -5.530 6.351 1.00 77.38 90 LEU A C 1
ATOM 723 O O . LEU A 1 90 ? -2.157 -5.539 5.513 1.00 77.38 90 LEU A O 1
ATOM 727 N N . ILE A 1 91 ? -4.341 -5.414 6.017 1.00 76.94 91 ILE A N 1
ATOM 728 C CA . ILE A 1 91 ? -4.814 -5.241 4.633 1.00 76.94 91 ILE A CA 1
ATOM 729 C C . ILE A 1 91 ? -4.181 -3.993 4.027 1.00 76.94 91 ILE A C 1
ATOM 731 O O . ILE A 1 91 ? -3.600 -4.045 2.942 1.00 76.94 91 ILE A O 1
ATOM 735 N N . PHE A 1 92 ? -4.230 -2.887 4.767 1.00 77.19 92 PHE A N 1
ATOM 736 C CA . PHE A 1 92 ? -3.643 -1.631 4.336 1.00 77.19 92 PHE A CA 1
ATOM 737 C C . PHE A 1 92 ? -2.130 -1.761 4.089 1.00 77.19 92 PHE A C 1
ATOM 739 O O . PHE A 1 92 ? -1.628 -1.322 3.056 1.00 77.19 92 PHE A O 1
ATOM 746 N N . ALA A 1 93 ? -1.400 -2.408 5.002 1.00 74.88 93 ALA A N 1
ATOM 747 C CA . ALA A 1 93 ? 0.038 -2.626 4.880 1.00 74.88 93 ALA A CA 1
ATOM 748 C C . ALA A 1 93 ? 0.400 -3.533 3.694 1.00 74.88 93 ALA A C 1
ATOM 750 O O . ALA A 1 93 ? 1.379 -3.262 3.000 1.00 74.88 93 ALA A O 1
ATOM 751 N N . VAL A 1 94 ? -0.387 -4.581 3.432 1.00 72.62 94 VAL A N 1
ATOM 752 C CA . VAL A 1 94 ? -0.179 -5.489 2.294 1.00 72.62 94 VAL A CA 1
ATOM 753 C C . VAL A 1 94 ? -0.424 -4.766 0.972 1.00 72.62 94 VAL A C 1
ATOM 755 O O . VAL A 1 94 ? 0.423 -4.831 0.083 1.00 72.62 94 VAL A O 1
ATOM 758 N N . LEU A 1 95 ? -1.527 -4.023 0.850 1.00 73.00 95 LEU A N 1
ATOM 759 C CA . LEU A 1 95 ? -1.821 -3.214 -0.337 1.00 73.00 95 LEU A CA 1
ATOM 760 C C . LEU A 1 95 ? -0.735 -2.170 -0.589 1.00 73.00 95 LEU A C 1
ATOM 762 O O . LEU A 1 95 ? -0.268 -2.011 -1.718 1.00 73.00 95 LEU A O 1
ATOM 766 N N . TRP A 1 96 ? -0.295 -1.497 0.474 1.00 76.31 96 TRP A N 1
ATOM 767 C CA . TRP A 1 96 ? 0.799 -0.540 0.408 1.00 76.31 96 TRP A CA 1
ATOM 768 C C . TRP A 1 96 ? 2.102 -1.200 -0.051 1.00 76.31 96 TRP A C 1
ATOM 770 O O . TRP A 1 96 ? 2.763 -0.680 -0.946 1.00 76.31 96 TRP A O 1
ATOM 780 N N . ALA A 1 97 ? 2.457 -2.361 0.506 1.00 69.88 97 ALA A N 1
ATOM 781 C CA . ALA A 1 97 ? 3.664 -3.089 0.130 1.00 69.88 97 ALA A CA 1
ATOM 782 C C . ALA A 1 97 ? 3.620 -3.528 -1.339 1.00 69.88 97 ALA A C 1
ATOM 784 O O . ALA A 1 97 ? 4.588 -3.312 -2.064 1.00 69.88 97 ALA A O 1
ATOM 785 N N . ILE A 1 98 ? 2.495 -4.080 -1.803 1.00 71.00 98 ILE A N 1
ATOM 786 C CA . ILE A 1 98 ? 2.318 -4.483 -3.205 1.00 71.00 98 ILE A CA 1
ATOM 787 C C . ILE A 1 98 ? 2.469 -3.270 -4.123 1.00 71.00 98 ILE A C 1
ATOM 789 O O . ILE A 1 98 ? 3.286 -3.315 -5.039 1.00 71.00 98 ILE A O 1
ATOM 793 N N . GLY A 1 99 ? 1.759 -2.172 -3.835 1.00 68.00 99 GLY A N 1
ATOM 794 C CA . GLY A 1 99 ? 1.848 -0.928 -4.602 1.00 68.00 99 GLY A CA 1
ATOM 795 C C . GLY A 1 99 ? 3.260 -0.336 -4.611 1.00 68.00 99 GLY A C 1
ATOM 796 O O . GLY A 1 99 ? 3.745 0.145 -5.639 1.00 68.00 99 GLY A O 1
ATOM 797 N N . TRP A 1 100 ? 3.965 -0.420 -3.484 1.00 69.56 100 TRP A N 1
ATOM 798 C CA . TRP A 1 100 ? 5.351 0.008 -3.369 1.00 69.56 100 TRP A CA 1
ATOM 799 C C . TRP A 1 100 ? 6.286 -0.868 -4.209 1.00 69.56 100 TRP A C 1
ATOM 801 O O . TRP A 1 100 ? 7.113 -0.341 -4.947 1.00 69.56 100 TRP A O 1
ATOM 811 N N . PHE A 1 101 ? 6.177 -2.194 -4.159 1.00 68.94 101 PHE A N 1
ATOM 812 C CA . PHE A 1 101 ? 7.053 -3.071 -4.942 1.00 68.94 101 PHE A CA 1
ATOM 813 C C . PHE A 1 101 ? 6.722 -3.078 -6.439 1.00 68.94 101 PHE A C 1
ATOM 815 O O . PHE A 1 101 ? 7.636 -3.236 -7.245 1.00 68.94 101 PHE A O 1
ATOM 822 N N . SER A 1 102 ? 5.466 -2.837 -6.823 1.00 65.25 102 SER A N 1
ATOM 823 C CA . SER A 1 102 ? 5.046 -2.759 -8.227 1.00 65.25 102 SER A CA 1
ATOM 824 C C . SER A 1 102 ? 5.424 -1.450 -8.919 1.00 65.25 102 SER A C 1
ATOM 826 O O . SER A 1 102 ? 5.505 -1.407 -10.144 1.00 65.25 102 SER A O 1
ATOM 828 N N . SER A 1 103 ? 5.604 -0.364 -8.165 1.00 68.00 103 SER A N 1
ATOM 829 C CA . SER A 1 103 ? 5.784 0.966 -8.754 1.00 68.00 103 SER A CA 1
ATOM 830 C C . SER A 1 103 ? 7.238 1.233 -9.179 1.00 68.00 103 SER A C 1
ATOM 832 O O . SER A 1 103 ? 8.162 0.978 -8.391 1.00 68.00 103 SER A O 1
ATOM 834 N N . PRO A 1 104 ? 7.469 1.813 -10.376 1.00 67.38 104 PRO A N 1
ATOM 835 C CA . PRO A 1 104 ? 8.794 2.263 -10.798 1.00 67.38 104 PRO A CA 1
ATOM 836 C C . PRO A 1 104 ? 9.320 3.385 -9.887 1.00 67.38 104 PRO A C 1
ATOM 838 O O . PRO A 1 104 ? 8.557 4.079 -9.208 1.00 67.38 104 PRO A O 1
ATOM 841 N N . GLU A 1 105 ? 10.644 3.569 -9.852 1.00 70.56 105 GLU A N 1
ATOM 842 C CA . GLU A 1 105 ? 11.287 4.541 -8.953 1.00 70.56 105 GLU A CA 1
ATOM 843 C C . GLU A 1 105 ? 10.809 5.982 -9.157 1.00 70.56 105 GLU A C 1
ATOM 845 O O . GLU A 1 105 ? 10.736 6.744 -8.192 1.00 70.56 105 GLU A O 1
ATOM 850 N N . GLU A 1 106 ? 10.459 6.356 -10.387 1.00 69.19 106 GLU A N 1
ATOM 851 C CA . GLU A 1 106 ? 9.945 7.690 -10.701 1.00 69.19 106 GLU A CA 1
ATOM 852 C C . GLU A 1 106 ? 8.624 7.963 -9.973 1.00 69.19 106 GLU A C 1
ATOM 854 O O . GLU A 1 106 ? 8.502 8.968 -9.267 1.00 69.19 106 GLU A O 1
ATOM 859 N N . SER A 1 107 ? 7.681 7.015 -10.032 1.00 68.81 107 SER A N 1
ATOM 860 C CA . SER A 1 107 ? 6.410 7.097 -9.308 1.00 68.81 107 SER A CA 1
ATOM 861 C C . SER A 1 107 ? 6.629 7.138 -7.796 1.00 68.81 107 SER A C 1
ATOM 863 O O . SER A 1 107 ? 6.003 7.939 -7.106 1.00 68.81 107 SER A O 1
ATOM 865 N N . LYS A 1 108 ? 7.576 6.354 -7.259 1.00 71.62 108 LYS A N 1
ATOM 866 C C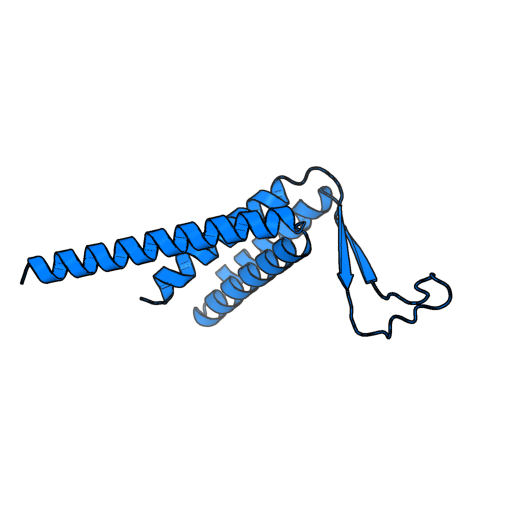A . LYS A 1 108 ? 7.906 6.376 -5.820 1.00 71.62 108 LYS A CA 1
ATOM 867 C C . LYS A 1 108 ? 8.381 7.746 -5.354 1.00 71.62 108 LYS A C 1
ATOM 869 O O . LYS A 1 108 ? 7.969 8.205 -4.290 1.00 71.62 108 LYS A O 1
ATOM 874 N N . ARG A 1 109 ? 9.253 8.396 -6.130 1.00 77.44 109 ARG A N 1
ATOM 875 C CA . ARG A 1 109 ? 9.783 9.730 -5.809 1.00 77.44 109 ARG A CA 1
ATOM 876 C C . ARG A 1 109 ? 8.690 10.787 -5.880 1.00 77.44 109 ARG A C 1
ATOM 878 O O . ARG A 1 109 ? 8.627 11.635 -4.993 1.00 77.44 109 ARG A O 1
ATOM 885 N N . TRP A 1 110 ? 7.816 10.699 -6.882 1.00 75.81 110 TRP A N 1
ATOM 886 C CA . TRP A 1 110 ? 6.671 11.595 -7.019 1.00 75.81 110 TRP A CA 1
ATOM 887 C C . TRP A 1 110 ? 5.700 11.457 -5.839 1.00 75.81 110 TRP A C 1
ATOM 889 O O . TRP A 1 110 ? 5.385 12.452 -5.190 1.00 75.81 110 TRP A O 1
ATOM 899 N N . VAL A 1 111 ? 5.320 10.228 -5.472 1.00 72.81 111 VAL A N 1
ATOM 900 C CA . VAL A 1 111 ? 4.464 9.961 -4.302 1.00 72.81 111 VAL A CA 1
ATOM 901 C C . VAL A 1 111 ? 5.115 10.472 -3.023 1.00 72.81 111 VAL A C 1
ATOM 903 O O . VAL A 1 111 ? 4.475 11.160 -2.236 1.00 72.81 111 VAL A O 1
ATOM 906 N N . TRP A 1 112 ? 6.409 10.213 -2.824 1.00 75.75 112 TRP A N 1
ATOM 907 C CA . TRP A 1 112 ? 7.122 10.724 -1.654 1.00 75.75 112 TRP A CA 1
ATOM 908 C C . TRP A 1 112 ? 7.174 12.250 -1.591 1.00 75.75 112 TRP A C 1
ATOM 910 O O . TRP A 1 112 ? 7.163 12.806 -0.493 1.00 75.75 112 TRP A O 1
ATOM 920 N N . ALA A 1 113 ? 7.240 12.936 -2.732 1.00 81.19 113 ALA A N 1
ATOM 921 C CA . ALA A 1 113 ? 7.166 14.391 -2.768 1.00 81.19 113 ALA A CA 1
ATOM 922 C C . ALA A 1 113 ? 5.787 14.884 -2.305 1.00 81.19 113 ALA A C 1
ATOM 924 O O . ALA A 1 113 ? 5.719 15.742 -1.426 1.00 81.19 113 ALA A O 1
ATOM 925 N N . GLN A 1 114 ? 4.710 14.268 -2.800 1.00 79.38 114 GLN A N 1
ATOM 926 C CA . GLN A 1 114 ? 3.335 14.592 -2.401 1.00 79.38 114 GLN A CA 1
ATOM 927 C C . GLN A 1 114 ? 3.095 14.349 -0.905 1.00 79.38 114 GLN A C 1
ATOM 929 O O . GLN A 1 114 ? 2.513 15.179 -0.211 1.00 79.38 114 GLN A O 1
ATOM 934 N N . VAL A 1 115 ? 3.614 13.246 -0.360 1.00 78.38 115 VAL A N 1
ATOM 935 C CA . VAL A 1 115 ? 3.506 12.939 1.077 1.00 78.38 115 VAL A CA 1
ATOM 936 C C . VAL A 1 115 ? 4.188 13.998 1.932 1.00 78.38 115 VAL A C 1
ATOM 938 O O . VAL A 1 115 ? 3.624 14.450 2.929 1.00 78.38 115 VAL A O 1
ATOM 941 N N . LYS A 1 116 ? 5.395 14.416 1.540 1.00 78.88 116 LYS A N 1
ATOM 942 C CA . LYS A 1 116 ? 6.137 15.468 2.244 1.00 78.88 116 LYS A CA 1
ATOM 943 C C . LYS A 1 116 ? 5.394 16.797 2.200 1.00 78.88 116 LYS A C 1
ATOM 945 O O . LYS A 1 116 ? 5.367 17.498 3.207 1.00 78.88 116 LYS A O 1
ATOM 950 N N . GLU A 1 117 ? 4.779 17.125 1.069 1.00 82.00 117 GLU A N 1
ATOM 951 C CA . GLU A 1 117 ? 3.968 18.331 0.922 1.00 82.00 117 GLU A CA 1
ATOM 952 C C . GLU A 1 117 ? 2.751 18.305 1.857 1.00 82.00 117 GLU A C 1
ATOM 954 O O . GLU A 1 117 ? 2.527 19.251 2.610 1.00 82.00 117 GLU A O 1
ATOM 959 N N . ILE A 1 118 ? 2.018 17.190 1.903 1.00 81.12 118 ILE A N 1
ATOM 960 C CA . ILE A 1 118 ? 0.880 17.014 2.816 1.00 81.12 118 ILE A CA 1
ATOM 961 C C . ILE A 1 118 ? 1.330 17.122 4.283 1.00 81.12 118 ILE A C 1
ATOM 963 O O . ILE A 1 118 ? 0.684 17.801 5.085 1.00 81.12 118 ILE A O 1
ATOM 967 N N . TRP A 1 119 ? 2.456 16.499 4.647 1.00 79.06 119 TRP A N 1
ATOM 968 C CA . TRP A 1 119 ? 3.054 16.627 5.983 1.00 79.06 119 TRP A CA 1
ATOM 969 C C . TRP A 1 119 ? 3.413 18.069 6.332 1.00 79.06 119 TRP A C 1
ATOM 971 O O . TRP A 1 119 ? 3.12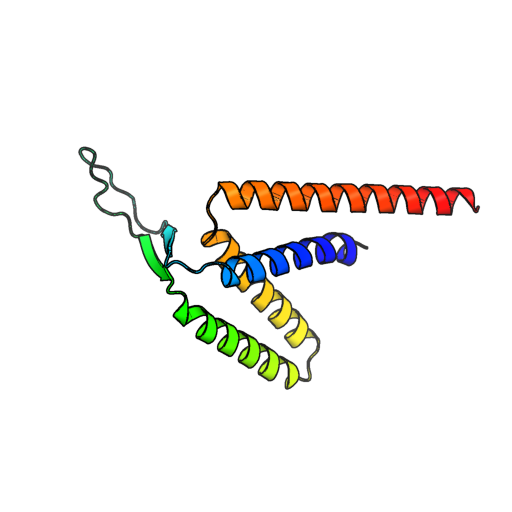8 18.514 7.446 1.00 79.06 119 TRP A O 1
ATOM 981 N N . LEU A 1 120 ? 3.993 18.810 5.388 1.00 84.81 120 LEU A N 1
ATOM 982 C CA . LEU A 1 120 ? 4.326 20.217 5.569 1.00 84.81 120 LEU A CA 1
ATOM 983 C C . LEU A 1 120 ? 3.060 21.042 5.836 1.00 84.81 120 LEU A C 1
ATOM 985 O O . LEU A 1 120 ? 3.010 21.781 6.819 1.00 84.81 120 LEU A O 1
ATOM 989 N N . TRP A 1 121 ? 2.016 20.869 5.021 1.00 82.31 121 TRP A N 1
ATOM 990 C CA . TRP A 1 121 ? 0.745 21.576 5.194 1.00 82.31 121 TRP A CA 1
ATOM 991 C C . TRP A 1 121 ? 0.070 21.262 6.531 1.00 82.31 121 TRP A C 1
ATOM 993 O O . TRP A 1 121 ? -0.433 22.169 7.198 1.00 82.31 121 TRP A O 1
ATOM 1003 N N . MET A 1 122 ? 0.107 20.006 6.980 1.00 79.75 122 MET A N 1
ATOM 1004 C CA . MET A 1 122 ? -0.422 19.640 8.296 1.00 79.75 122 MET A CA 1
ATOM 1005 C C . MET A 1 122 ? 0.396 20.232 9.443 1.00 79.75 122 MET A C 1
ATOM 1007 O O . MET A 1 122 ? -0.190 20.695 10.423 1.00 79.75 122 MET A O 1
ATOM 1011 N N . ALA A 1 123 ? 1.726 20.257 9.337 1.00 82.94 123 ALA A N 1
ATOM 1012 C CA . ALA A 1 123 ? 2.582 20.876 10.346 1.00 82.94 123 ALA A CA 1
ATOM 1013 C C . ALA A 1 123 ? 2.301 22.384 10.458 1.00 82.94 123 ALA A C 1
ATOM 1015 O O . ALA A 1 123 ? 2.111 22.900 11.561 1.00 82.94 123 ALA A O 1
ATOM 1016 N N . VAL A 1 124 ? 2.177 23.076 9.320 1.00 85.31 124 VAL A N 1
ATOM 1017 C CA . VAL A 1 124 ? 1.804 24.498 9.262 1.00 85.31 124 VAL A CA 1
ATOM 1018 C C . VAL A 1 124 ? 0.429 24.729 9.888 1.00 85.31 124 VAL A C 1
ATOM 1020 O O . VAL A 1 124 ? 0.284 25.608 10.738 1.00 85.31 124 VAL A O 1
ATOM 1023 N N . SER A 1 125 ? -0.566 23.911 9.537 1.00 83.75 125 SER A N 1
ATOM 1024 C CA . SER A 1 125 ? -1.916 24.006 10.102 1.00 83.75 125 SER A CA 1
ATO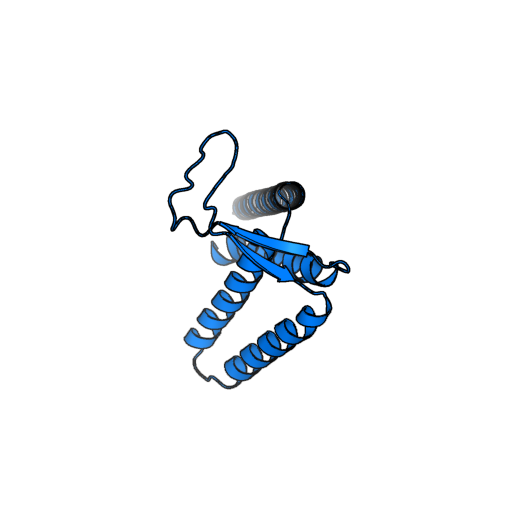M 1025 C C . SER A 1 125 ? -1.909 23.867 11.630 1.00 83.75 125 SER A C 1
ATOM 1027 O O . SER A 1 125 ? -2.535 24.663 12.331 1.00 83.75 125 SER A O 1
ATOM 1029 N N . GLN A 1 126 ? -1.139 22.921 12.178 1.00 82.06 126 GLN A N 1
ATOM 1030 C CA . GLN A 1 126 ? -1.023 22.754 13.629 1.00 82.06 126 GLN A CA 1
ATOM 1031 C C . GLN A 1 126 ? -0.369 23.958 14.314 1.00 82.06 126 GLN A C 1
ATOM 1033 O O . GLN A 1 126 ? -0.861 24.405 15.352 1.00 82.06 126 GLN A O 1
ATOM 1038 N N . VAL A 1 127 ? 0.689 24.526 13.728 1.00 84.00 127 VAL A N 1
ATOM 1039 C CA . VAL A 1 127 ? 1.341 25.737 14.254 1.00 84.00 127 VAL A CA 1
ATOM 1040 C C . VAL A 1 127 ? 0.383 26.929 14.230 1.00 84.00 127 VAL A C 1
ATOM 1042 O O . VAL A 1 127 ? 0.274 27.658 15.219 1.00 84.00 127 VAL A O 1
ATOM 1045 N N . MET A 1 128 ? -0.365 27.109 13.140 1.00 82.81 128 MET A N 1
ATOM 1046 C CA . MET A 1 128 ? -1.367 28.170 13.026 1.00 82.81 128 MET A CA 1
ATOM 1047 C C . MET A 1 128 ? -2.465 28.019 14.084 1.00 82.81 128 MET A C 1
ATOM 1049 O O . MET A 1 128 ? -2.765 28.984 14.791 1.00 82.81 128 MET A O 1
ATOM 1053 N N . ASN A 1 129 ? -2.997 26.812 14.275 1.00 81.00 129 ASN A N 1
ATOM 1054 C CA . ASN A 1 129 ? -4.028 26.534 15.278 1.00 81.00 129 ASN A CA 1
ATOM 1055 C C . ASN A 1 129 ? -3.512 26.740 16.715 1.00 81.00 129 ASN A C 1
ATOM 1057 O O . ASN A 1 129 ? -4.212 27.307 17.563 1.00 81.00 129 ASN A O 1
ATOM 1061 N N . ALA A 1 130 ? -2.260 26.362 16.991 1.00 77.75 130 ALA A N 1
ATOM 1062 C CA . ALA A 1 130 ? -1.610 26.624 18.274 1.00 77.75 130 ALA A CA 1
ATOM 1063 C C . ALA A 1 130 ? -1.431 28.133 18.526 1.00 77.75 130 ALA A C 1
ATOM 1065 O O . ALA A 1 130 ? -1.679 28.619 19.633 1.00 77.75 130 ALA A O 1
ATOM 1066 N N . SER A 1 131 ? -1.072 28.898 17.489 1.00 75.75 131 SER A N 1
ATOM 1067 C CA . SER A 1 131 ? -0.916 30.355 17.577 1.00 75.75 131 SER A CA 1
ATOM 1068 C C . SER A 1 131 ? -2.244 31.076 17.851 1.00 75.75 131 SER A C 1
ATOM 1070 O O . SER A 1 131 ? -2.294 31.979 18.685 1.00 75.75 131 SER A O 1
ATOM 1072 N N . GLN A 1 132 ? -3.341 30.636 17.224 1.00 76.56 132 GLN A N 1
ATOM 1073 C CA . GLN A 1 132 ? -4.678 31.202 17.430 1.00 76.56 132 GLN A CA 1
ATOM 1074 C C . GLN A 1 132 ? -5.214 30.916 18.834 1.00 76.56 132 GLN A C 1
ATOM 1076 O O . GLN A 1 132 ? -5.817 31.790 19.456 1.00 76.56 132 GLN A O 1
ATOM 1081 N N . THR A 1 133 ? -4.942 29.721 19.361 1.00 71.94 133 THR A N 1
ATOM 1082 C CA . THR A 1 133 ? -5.313 29.340 20.731 1.00 71.94 133 THR A CA 1
ATOM 1083 C C . THR A 1 133 ? -4.568 30.190 21.764 1.00 71.94 133 THR A C 1
ATOM 1085 O O . THR A 1 133 ? -5.152 30.606 22.761 1.00 71.94 133 THR A O 1
ATOM 1088 N N . ARG A 1 134 ? -3.296 30.525 21.499 1.00 61.50 134 ARG A N 1
ATOM 1089 C CA . ARG A 1 134 ? -2.483 31.389 22.368 1.00 61.50 134 ARG A CA 1
ATOM 1090 C C . ARG A 1 134 ? -2.905 32.861 22.331 1.00 61.50 134 ARG A C 1
ATOM 1092 O O . ARG A 1 134 ? -2.693 33.556 23.308 1.00 61.50 134 ARG A O 1
ATOM 1099 N N . ARG A 1 135 ? -3.506 33.323 21.229 1.00 61.81 135 ARG A N 1
ATOM 1100 C CA . ARG A 1 135 ? -3.985 34.708 21.045 1.00 61.81 135 ARG A CA 1
ATOM 1101 C C . ARG A 1 135 ? -5.351 34.984 21.689 1.00 61.81 135 ARG A C 1
ATOM 1103 O O . ARG A 1 135 ? -5.759 36.137 21.754 1.00 61.81 135 ARG A O 1
ATOM 1110 N N . ARG A 1 136 ? -6.076 33.932 22.092 1.00 58.84 136 ARG A N 1
ATOM 1111 C CA . ARG A 1 136 ? -7.389 34.002 22.763 1.00 58.84 136 ARG A CA 1
ATOM 1112 C C . ARG A 1 136 ? -7.307 33.896 24.295 1.00 58.84 136 ARG A C 1
ATOM 1114 O O . ARG A 1 136 ? -8.344 33.983 24.945 1.00 58.84 136 ARG A O 1
ATOM 1121 N N . ARG A 1 137 ? -6.113 33.681 24.851 1.00 49.19 137 ARG A N 1
ATOM 1122 C CA . ARG A 1 137 ? -5.806 33.807 26.284 1.00 49.19 137 ARG A CA 1
ATOM 1123 C C . ARG A 1 137 ? -5.075 35.116 26.522 1.00 49.19 137 ARG A C 1
ATOM 1125 O O . ARG A 1 137 ? -5.278 35.671 27.617 1.00 49.19 137 ARG A O 1
#

Secondary structure (DSSP, 8-state):
-HHHHHHHHHHHHHHHHHHHHHH--S-EEEEEE-TTS---EETTEE----EEEEEE-GGGHHHHHHHHHHHHHHHHH---HHHHHHHHHHHHHHHHHHHHHHS-HHHHHHHHHHHHHHHHHHHHHHHHHHHHHHHT-

Foldseek 3Di:
DVCVLPVVLLVVLLVVLVVVLLPPQDKDKQWDQPVPDDQDQDPNDRPDGPTPIDTDDNVCVVVLVVVVVVLVVVLVVDPDPVVNVVSVVVNSVVSSVVSVRRDDPVVVVVSVVVSVVVSVVVVVVVVVVVVVVVVVD

Sequence (137 aa):
MLDMFLGGPIFVIGLYFQWHISSILRPFVISIPTGLGDTNIQGGRVNNSQHWVYLYQPDDYWKFIAAEIGTLAIMYQLNSEMVRQILGCLIFAVLWAIGWFSSPEESKRWVWAQVKEIWLWMAVSQVMNASQTRRRR